Protein AF-A0A359G1P0-F1 (afdb_monomer)

Structure (mmCIF, N/CA/C/O backbone):
data_AF-A0A359G1P0-F1
#
_entry.id   AF-A0A359G1P0-F1
#
loop_
_atom_site.group_PDB
_atom_site.id
_atom_site.type_symbol
_atom_site.label_atom_id
_atom_site.label_alt_id
_atom_site.label_comp_id
_atom_site.label_asym_id
_atom_site.label_entity_id
_atom_site.label_seq_id
_atom_site.pdbx_PDB_ins_code
_atom_site.Cartn_x
_atom_site.Cartn_y
_atom_site.Cartn_z
_atom_site.occupancy
_atom_site.B_iso_or_equiv
_atom_site.auth_seq_id
_atom_site.auth_comp_id
_atom_site.auth_asym_id
_atom_site.auth_atom_id
_atom_site.pdbx_PDB_model_num
ATOM 1 N N . VAL A 1 1 ? -11.910 -1.670 -5.009 1.00 96.69 1 VAL A N 1
ATOM 2 C CA . VAL A 1 1 ? -11.465 -2.843 -5.797 1.00 96.69 1 VAL A CA 1
ATOM 3 C C . VAL A 1 1 ? -9.959 -2.767 -5.944 1.00 96.69 1 VAL A C 1
ATOM 5 O O . VAL A 1 1 ? -9.441 -1.662 -6.057 1.00 96.69 1 VAL A O 1
ATOM 8 N N . TYR A 1 2 ? -9.257 -3.890 -5.898 1.00 97.81 2 TYR A N 1
ATOM 9 C CA . TYR A 1 2 ? -7.831 -3.942 -6.209 1.00 97.81 2 TYR A CA 1
ATOM 10 C C . TYR A 1 2 ? -7.490 -5.208 -6.992 1.00 97.81 2 TYR A C 1
ATOM 12 O O . TYR A 1 2 ? -8.219 -6.194 -6.895 1.00 97.81 2 TYR A O 1
ATOM 20 N N . GLY A 1 3 ? -6.385 -5.189 -7.734 1.00 97.25 3 GLY A N 1
ATOM 21 C CA . GLY A 1 3 ? -5.945 -6.338 -8.528 1.00 97.25 3 GLY A CA 1
ATOM 22 C C . GLY A 1 3 ? -4.443 -6.569 -8.499 1.00 97.25 3 GLY A C 1
ATOM 23 O O . GLY A 1 3 ? -3.726 -6.040 -7.640 1.00 97.25 3 GLY A O 1
ATOM 24 N N . ASP A 1 4 ? -3.976 -7.388 -9.427 1.00 96.69 4 ASP A N 1
ATOM 25 C CA . ASP A 1 4 ? -2.576 -7.761 -9.571 1.00 96.69 4 ASP A CA 1
ATOM 26 C C . ASP A 1 4 ? -1.787 -6.688 -10.327 1.00 96.69 4 ASP A C 1
ATOM 28 O O . ASP A 1 4 ? -2.340 -5.817 -11.008 1.00 96.69 4 ASP A O 1
ATOM 32 N N . LEU A 1 5 ? -0.466 -6.743 -10.186 1.00 94.62 5 LEU A N 1
ATOM 33 C CA . LEU A 1 5 ? 0.463 -5.817 -10.826 1.00 94.62 5 LEU A CA 1
ATOM 34 C C . LEU A 1 5 ? 1.663 -6.580 -11.382 1.00 94.62 5 LEU A C 1
ATOM 36 O O . LEU A 1 5 ? 2.211 -7.461 -10.718 1.00 94.62 5 LEU A O 1
ATOM 40 N N . GLN A 1 6 ? 2.116 -6.211 -12.575 1.00 94.25 6 GLN A N 1
ATOM 41 C CA . GLN A 1 6 ? 3.333 -6.747 -13.179 1.00 94.25 6 GLN A CA 1
ATOM 42 C C . GLN A 1 6 ? 4.406 -5.669 -13.267 1.00 94.25 6 GLN A C 1
ATOM 44 O O . GLN A 1 6 ? 4.146 -4.555 -13.707 1.00 94.25 6 GLN A O 1
ATOM 49 N N . TYR A 1 7 ? 5.625 -5.994 -12.847 1.00 90.75 7 TYR A N 1
ATOM 50 C CA . TYR A 1 7 ? 6.783 -5.136 -13.069 1.00 90.75 7 TYR A CA 1
ATOM 51 C C . TYR A 1 7 ? 7.362 -5.420 -14.439 1.00 90.75 7 TYR A C 1
ATOM 53 O O . TYR A 1 7 ? 7.684 -6.575 -14.722 1.00 90.75 7 TYR A O 1
ATOM 61 N N . VAL A 1 8 ? 7.519 -4.378 -15.250 1.00 92.44 8 VAL A N 1
ATOM 62 C CA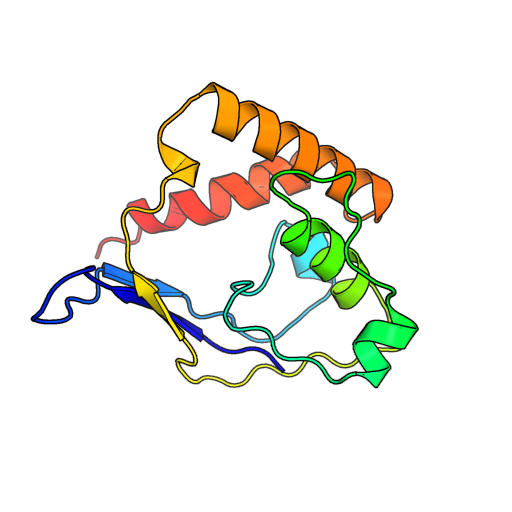 . VAL A 1 8 ? 7.957 -4.488 -16.646 1.00 92.44 8 VAL A CA 1
ATOM 63 C C . VAL A 1 8 ? 9.158 -3.599 -16.955 1.00 92.44 8 VAL A C 1
ATOM 65 O O . VAL A 1 8 ? 9.474 -2.695 -16.178 1.00 92.44 8 VAL A O 1
ATOM 68 N N . SER A 1 9 ? 9.838 -3.853 -18.075 1.00 90.31 9 SER A N 1
ATOM 69 C CA . SER A 1 9 ? 10.851 -2.943 -18.625 1.00 90.31 9 SER A CA 1
ATOM 70 C C . SER A 1 9 ? 10.246 -1.571 -18.929 1.00 90.31 9 SER A C 1
ATOM 72 O O . SER A 1 9 ? 9.059 -1.437 -19.216 1.00 90.31 9 SER A O 1
ATOM 74 N N . SER A 1 10 ? 11.080 -0.533 -18.873 1.00 85.69 10 SER A N 1
ATOM 75 C CA . SER A 1 10 ? 10.678 0.838 -19.223 1.00 85.69 10 SER A CA 1
ATOM 76 C C . SER A 1 10 ? 10.707 1.114 -20.730 1.00 85.69 10 SER A C 1
ATOM 78 O O . SER A 1 10 ? 10.306 2.194 -21.151 1.00 85.69 10 SER A O 1
ATOM 80 N N . PHE A 1 11 ? 11.217 0.171 -21.525 1.00 81.06 11 PHE A N 1
ATOM 81 C CA . PHE A 1 11 ? 11.398 0.281 -22.970 1.00 81.06 11 PHE A CA 1
ATOM 82 C C . PHE A 1 11 ? 10.888 -0.984 -23.656 1.00 81.06 11 PHE A C 1
ATOM 84 O O . PHE A 1 11 ? 10.886 -2.057 -23.046 1.00 81.06 11 PHE A O 1
ATOM 91 N N . GLU A 1 12 ? 10.501 -0.844 -24.922 1.00 80.94 12 GLU A N 1
ATOM 92 C CA . GLU A 1 12 ? 10.064 -1.962 -25.754 1.00 80.94 12 GLU A CA 1
ATOM 93 C C . GLU A 1 12 ? 11.244 -2.860 -26.181 1.00 80.94 12 GLU A C 1
ATOM 95 O O . GLU A 1 12 ? 12.329 -2.341 -26.465 1.00 80.94 12 GLU A O 1
ATOM 100 N N . PRO A 1 13 ? 11.048 -4.190 -26.271 1.00 82.25 13 PRO A N 1
ATOM 101 C CA . PRO A 1 13 ? 9.820 -4.911 -25.925 1.00 82.25 13 PRO A CA 1
ATOM 102 C C . PRO A 1 13 ? 9.561 -4.956 -24.407 1.00 82.25 13 PRO A C 1
ATOM 104 O O . PRO A 1 13 ? 10.499 -5.079 -23.615 1.00 82.25 13 PRO A O 1
ATOM 107 N N . LEU A 1 14 ? 8.288 -4.896 -23.997 1.00 84.81 14 LEU A N 1
ATOM 108 C CA . LEU A 1 14 ? 7.886 -5.063 -22.593 1.00 84.81 14 LEU A CA 1
ATOM 109 C C . LEU A 1 14 ? 8.300 -6.438 -22.037 1.00 84.81 14 LEU A C 1
ATOM 111 O O . LEU A 1 14 ? 7.698 -7.467 -22.342 1.00 84.81 14 LEU A O 1
ATOM 115 N N . GLN A 1 15 ? 9.300 -6.453 -21.158 1.00 90.56 15 GLN A N 1
ATOM 116 C CA . GLN A 1 15 ? 9.763 -7.646 -20.454 1.00 90.56 15 GLN A CA 1
ATOM 117 C C . GLN A 1 15 ? 9.202 -7.678 -19.032 1.00 90.56 15 GLN A C 1
ATOM 119 O O . GLN A 1 15 ? 9.443 -6.757 -18.256 1.00 90.56 15 GLN A O 1
ATOM 124 N N . ILE A 1 16 ? 8.499 -8.751 -18.660 1.00 91.50 16 ILE A N 1
ATOM 125 C CA . ILE A 1 16 ? 7.979 -8.944 -17.299 1.00 91.50 16 ILE A CA 1
ATOM 126 C C . ILE A 1 16 ? 9.103 -9.441 -16.382 1.00 91.50 16 ILE A C 1
ATOM 128 O O . ILE A 1 16 ? 9.650 -10.522 -16.581 1.00 91.50 16 ILE A O 1
ATOM 132 N N . PHE A 1 17 ? 9.406 -8.675 -15.334 1.00 87.81 17 PHE A N 1
ATOM 133 C CA . PHE A 1 17 ? 10.404 -9.014 -14.313 1.00 87.81 17 PHE A CA 1
ATOM 134 C C . PHE A 1 17 ? 9.793 -9.634 -13.061 1.00 87.81 17 PHE A C 1
ATOM 136 O O . PHE A 1 17 ? 10.435 -10.433 -12.384 1.00 87.81 17 PHE A O 1
ATOM 143 N N . ARG A 1 18 ? 8.569 -9.232 -12.699 1.00 88.94 18 ARG A N 1
ATOM 144 C CA . ARG A 1 18 ? 7.917 -9.713 -11.477 1.00 88.94 18 ARG A CA 1
ATOM 145 C C . ARG A 1 18 ? 6.405 -9.662 -11.581 1.00 88.94 18 ARG A C 1
ATOM 147 O O . ARG A 1 18 ? 5.840 -8.620 -11.889 1.00 88.94 18 ARG A O 1
ATOM 154 N N . ASN A 1 19 ? 5.766 -10.752 -11.179 1.00 91.12 19 ASN A N 1
ATOM 155 C CA . ASN A 1 19 ? 4.331 -10.805 -10.936 1.00 91.12 19 ASN A CA 1
ATOM 156 C C . ASN A 1 19 ? 4.045 -10.513 -9.458 1.00 91.12 19 ASN A C 1
ATOM 158 O O . ASN A 1 19 ? 4.591 -11.181 -8.580 1.00 91.12 19 ASN A O 1
ATOM 162 N N . TRP A 1 20 ? 3.186 -9.540 -9.169 1.00 91.94 20 TRP A N 1
ATOM 163 C CA . TRP A 1 20 ? 2.621 -9.319 -7.841 1.00 91.94 20 TRP A CA 1
ATOM 164 C C . TRP A 1 20 ? 1.164 -9.774 -7.854 1.00 91.94 20 TRP A C 1
ATOM 166 O O . TRP A 1 20 ? 0.283 -9.029 -8.274 1.00 91.94 20 TRP A O 1
ATOM 176 N N . LYS A 1 21 ? 0.927 -10.987 -7.342 1.00 93.19 21 LYS A N 1
ATOM 177 C CA . LYS A 1 21 ? -0.420 -11.488 -7.054 1.00 93.19 21 LYS A CA 1
ATOM 178 C C . LYS A 1 21 ? -0.881 -10.996 -5.685 1.00 93.19 21 LYS A C 1
ATOM 180 O O . LYS A 1 21 ? -0.222 -11.280 -4.683 1.00 93.19 21 LYS A O 1
ATOM 185 N N . SER A 1 22 ? -1.964 -10.233 -5.633 1.00 92.62 22 SER A N 1
ATOM 186 C CA . SER A 1 22 ? -2.429 -9.568 -4.410 1.00 92.62 22 SER A CA 1
ATOM 187 C C . SER A 1 22 ? -3.144 -10.537 -3.470 1.00 92.62 22 SER A C 1
ATOM 189 O O . SER A 1 22 ? -2.847 -10.578 -2.272 1.00 92.62 22 SER A O 1
ATOM 191 N N . GLY A 1 23 ? -4.052 -11.348 -4.022 1.00 93.38 23 GLY A N 1
ATOM 192 C CA . GLY A 1 23 ? -4.878 -12.297 -3.277 1.00 93.38 23 GLY A CA 1
ATOM 193 C C . GLY A 1 23 ? -5.996 -11.649 -2.452 1.00 93.38 23 GLY A C 1
ATOM 194 O O . GLY A 1 23 ? -6.086 -10.427 -2.317 1.00 93.38 23 GLY A O 1
ATOM 195 N N . ASN A 1 24 ? -6.849 -12.494 -1.867 1.00 94.88 24 ASN A N 1
ATOM 196 C CA . ASN A 1 24 ? -7.992 -12.054 -1.063 1.00 94.88 24 ASN A CA 1
ATOM 197 C C . ASN A 1 24 ? -7.572 -11.286 0.196 1.00 94.88 24 ASN A C 1
ATOM 199 O O . ASN A 1 24 ? -6.611 -11.658 0.891 1.00 94.88 24 ASN A O 1
ATOM 203 N N . PHE A 1 25 ? -8.341 -10.240 0.494 1.00 94.75 25 PHE A N 1
ATOM 204 C CA . PHE A 1 25 ? -8.124 -9.363 1.632 1.00 94.75 25 PHE A CA 1
ATOM 205 C C . PHE A 1 25 ? -8.494 -10.059 2.941 1.00 94.75 25 PHE A C 1
ATOM 207 O O . PHE A 1 25 ? -9.492 -10.767 3.028 1.00 94.75 25 PHE A O 1
ATOM 214 N N . ASP A 1 26 ? -7.676 -9.825 3.962 1.00 92.06 26 ASP A N 1
ATOM 215 C CA . ASP A 1 26 ? -7.961 -10.170 5.350 1.00 92.06 26 ASP A CA 1
ATOM 216 C C . ASP A 1 26 ? -7.265 -9.125 6.231 1.00 92.06 26 ASP A C 1
ATOM 218 O O . ASP A 1 26 ? -6.048 -8.921 6.127 1.00 92.06 26 ASP A O 1
ATOM 222 N N . ALA A 1 27 ? -8.028 -8.464 7.101 1.00 90.94 27 ALA A N 1
ATOM 223 C CA . ALA A 1 27 ? -7.526 -7.432 8.003 1.00 90.94 27 ALA A CA 1
ATOM 224 C C . ALA A 1 27 ? -6.370 -7.934 8.896 1.00 90.94 27 ALA A C 1
ATOM 226 O O . ALA A 1 27 ? -5.453 -7.173 9.223 1.00 90.94 27 ALA A O 1
ATOM 227 N N . SER A 1 28 ? -6.332 -9.230 9.228 1.00 90.50 28 SER A N 1
ATOM 228 C CA . SER A 1 28 ? -5.239 -9.858 9.983 1.00 90.50 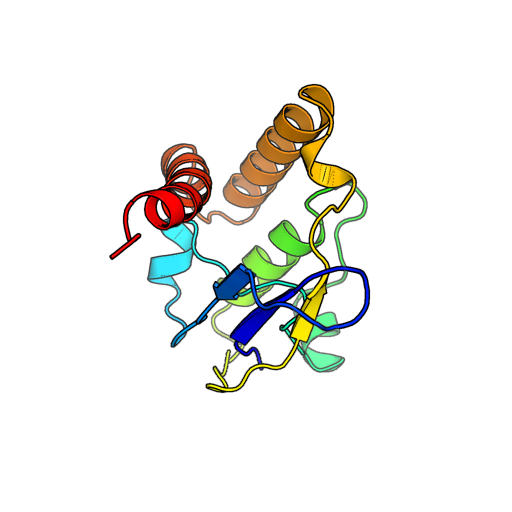28 SER A CA 1
ATOM 229 C C . SER A 1 28 ? -3.890 -9.785 9.252 1.00 90.50 28 SER A C 1
ATOM 231 O O . SER A 1 28 ? -2.824 -9.764 9.880 1.00 90.50 28 SER A O 1
ATOM 233 N N . LYS A 1 29 ? -3.897 -9.735 7.912 1.00 91.12 29 LYS A N 1
ATOM 234 C CA . LYS A 1 29 ? -2.683 -9.633 7.086 1.00 91.12 29 LYS A CA 1
ATOM 235 C C . LYS A 1 29 ? -2.072 -8.236 7.161 1.00 91.12 29 LYS A C 1
ATOM 237 O O . LYS A 1 29 ? -0.849 -8.113 7.109 1.00 91.12 29 LYS A O 1
ATOM 242 N N . VAL A 1 30 ? -2.884 -7.197 7.372 1.00 91.88 30 VAL A N 1
ATOM 243 C CA . VAL A 1 30 ? -2.408 -5.809 7.510 1.00 91.88 30 VAL A CA 1
ATOM 244 C C . VAL A 1 30 ? -1.435 -5.688 8.683 1.00 91.88 30 VAL A C 1
ATOM 246 O O . VAL A 1 30 ? -0.359 -5.103 8.546 1.00 91.88 30 VAL A O 1
ATOM 249 N N . ARG A 1 31 ? -1.739 -6.343 9.813 1.00 89.00 31 ARG A N 1
ATOM 250 C CA . ARG A 1 31 ? -0.855 -6.359 10.995 1.00 89.00 31 ARG A CA 1
ATOM 251 C C . ARG A 1 31 ? 0.480 -7.065 10.757 1.00 89.00 31 ARG A C 1
ATOM 253 O O . ARG A 1 31 ? 1.458 -6.789 11.452 1.00 89.00 31 ARG A O 1
ATOM 260 N N . ARG A 1 32 ? 0.536 -7.927 9.739 1.00 90.31 32 ARG A N 1
ATOM 261 C CA . ARG A 1 32 ? 1.736 -8.629 9.257 1.00 90.31 32 ARG A CA 1
ATOM 262 C C . ARG A 1 32 ? 2.445 -7.881 8.119 1.00 90.31 32 ARG A C 1
ATOM 264 O O . ARG A 1 32 ? 3.358 -8.422 7.506 1.00 90.31 32 ARG A O 1
ATOM 271 N N . GLY A 1 33 ? 2.054 -6.636 7.847 1.00 88.88 33 GLY A N 1
ATOM 272 C CA . GLY A 1 33 ? 2.710 -5.768 6.870 1.00 88.88 33 GLY A CA 1
ATOM 273 C C . GLY A 1 33 ? 2.224 -5.950 5.431 1.00 88.88 33 GLY A C 1
ATOM 274 O O . GLY A 1 33 ? 2.846 -5.406 4.519 1.00 88.88 33 GLY A O 1
ATOM 275 N N . TRP A 1 34 ? 1.134 -6.691 5.215 1.00 93.12 34 TRP A N 1
ATOM 276 C CA . TRP A 1 34 ? 0.536 -6.853 3.892 1.00 93.12 34 TRP A CA 1
ATOM 277 C C . TRP A 1 34 ? -0.207 -5.582 3.453 1.00 93.12 34 TRP A C 1
ATOM 279 O O . TRP A 1 34 ? -0.865 -4.916 4.253 1.00 93.12 34 TRP A O 1
ATOM 289 N N . MET A 1 35 ? -0.115 -5.278 2.161 1.00 92.62 35 MET A N 1
ATOM 290 C CA . MET A 1 35 ? -0.916 -4.285 1.444 1.00 92.62 35 MET A CA 1
ATOM 291 C C . MET A 1 35 ? -1.038 -4.738 -0.019 1.00 92.62 35 MET A C 1
ATOM 293 O O . MET A 1 35 ? -0.102 -5.380 -0.517 1.00 92.62 35 MET A O 1
ATOM 297 N N . PRO A 1 36 ? -2.122 -4.388 -0.730 1.00 93.69 36 PRO A N 1
ATOM 298 C CA . PRO A 1 36 ? -2.150 -4.533 -2.178 1.00 93.69 36 PRO A CA 1
ATOM 299 C C . PRO A 1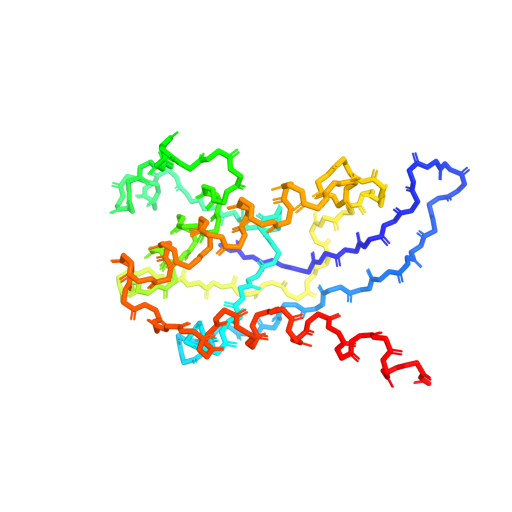 36 ? -1.130 -3.576 -2.831 1.00 93.69 36 PRO A C 1
ATOM 301 O O . PRO A 1 36 ? -0.681 -2.613 -2.192 1.00 93.69 36 PRO A O 1
ATOM 304 N N . PRO A 1 37 ? -0.753 -3.800 -4.101 1.00 91.88 37 PRO A N 1
ATOM 305 C CA . PRO A 1 37 ? 0.020 -2.830 -4.860 1.00 91.88 37 PRO A CA 1
ATOM 306 C C . PRO A 1 37 ? -0.783 -1.528 -4.943 1.00 91.88 37 PRO A C 1
ATOM 308 O O . PRO A 1 37 ? -1.850 -1.505 -5.542 1.00 91.88 37 PRO A O 1
ATOM 311 N N . HIS A 1 38 ? -0.287 -0.431 -4.362 1.00 92.12 38 HIS A N 1
ATOM 312 C CA . HIS A 1 38 ? -1.028 0.838 -4.362 1.00 92.12 38 HIS A CA 1
ATOM 313 C C . HIS A 1 38 ? -1.478 1.314 -5.759 1.00 92.12 38 HIS A C 1
ATOM 315 O O . HIS A 1 38 ? -2.568 1.878 -5.825 1.00 92.12 38 HIS A O 1
ATOM 321 N N . PRO A 1 39 ? -0.739 1.080 -6.873 1.00 94.12 39 PRO A N 1
ATOM 322 C CA . PRO A 1 39 ? -1.198 1.535 -8.183 1.00 94.12 39 PRO A CA 1
ATOM 323 C C . PRO A 1 39 ? -2.427 0.774 -8.684 1.00 94.12 39 PRO A C 1
ATOM 325 O O . PRO A 1 39 ? -3.157 1.299 -9.513 1.00 94.12 39 PRO A O 1
ATOM 328 N N . SER A 1 40 ? -2.652 -0.454 -8.204 1.00 96.06 40 SER A N 1
ATOM 329 C CA . SER A 1 40 ? -3.766 -1.303 -8.636 1.00 96.06 40 SER A CA 1
ATOM 330 C C . SER A 1 40 ? -5.008 -1.158 -7.753 1.00 96.06 40 SER A C 1
ATOM 332 O O . SER A 1 40 ? -5.923 -1.971 -7.870 1.00 96.06 40 SER A O 1
ATOM 334 N N . VAL A 1 41 ? -5.061 -0.159 -6.861 1.00 97.50 41 VAL A N 1
ATOM 335 C CA . VAL A 1 41 ? -6.207 0.090 -5.974 1.00 97.50 41 VAL A CA 1
ATOM 336 C C . VAL A 1 41 ? -7.097 1.194 -6.540 1.00 97.50 41 VAL A C 1
ATOM 338 O O . VAL A 1 41 ? -6.673 2.335 -6.700 1.00 97.50 41 VAL A O 1
ATOM 341 N N . TYR A 1 42 ? -8.372 0.866 -6.731 1.00 96.94 42 TYR A N 1
ATOM 342 C CA . TYR A 1 42 ? -9.419 1.773 -7.191 1.00 96.94 42 TYR A CA 1
ATOM 343 C C . TYR A 1 42 ? -10.520 1.890 -6.137 1.00 96.94 42 TYR A C 1
ATOM 345 O O . TYR A 1 42 ? -10.981 0.893 -5.565 1.00 96.94 42 TYR A O 1
ATOM 353 N N . PHE A 1 43 ? -10.975 3.111 -5.885 1.00 96.50 43 PHE A N 1
ATOM 354 C CA . PHE A 1 43 ? -11.997 3.417 -4.888 1.00 96.50 43 PHE A CA 1
ATOM 355 C C . PHE A 1 43 ? -12.932 4.516 -5.395 1.00 96.50 43 PHE A C 1
ATOM 357 O O . PHE A 1 43 ? -12.549 5.348 -6.215 1.00 96.50 43 PHE A O 1
ATOM 364 N N . SER A 1 44 ? -14.177 4.506 -4.915 1.00 96.31 44 SER A N 1
ATOM 365 C CA . SER A 1 44 ? -15.158 5.531 -5.267 1.00 96.31 44 SER A CA 1
ATOM 366 C C . SER A 1 44 ? -14.871 6.846 -4.536 1.00 96.31 44 SER A C 1
ATOM 368 O O . SER A 1 44 ? -14.180 6.889 -3.514 1.00 96.31 44 SER A O 1
ATOM 370 N N . ARG A 1 45 ? -15.467 7.939 -5.021 1.00 95.94 45 ARG A N 1
ATOM 371 C CA . ARG A 1 45 ? -15.425 9.235 -4.329 1.00 95.94 45 ARG A CA 1
ATOM 372 C C . ARG A 1 45 ? -16.007 9.158 -2.913 1.00 95.94 45 ARG A C 1
ATOM 374 O O . ARG A 1 45 ? -15.480 9.796 -2.010 1.00 95.94 45 ARG A O 1
ATOM 381 N N . GLU A 1 46 ? -17.056 8.364 -2.718 1.00 96.56 46 GLU A N 1
ATOM 382 C CA . GLU A 1 46 ? -17.674 8.149 -1.407 1.00 96.56 46 GLU A CA 1
ATOM 383 C C . GLU A 1 46 ? -16.686 7.518 -0.415 1.00 96.56 46 GLU A C 1
ATOM 385 O O . GLU A 1 46 ? -16.575 7.967 0.724 1.00 96.56 46 GLU A O 1
ATOM 390 N N . VAL A 1 47 ? -15.901 6.528 -0.857 1.00 96.88 47 VAL A N 1
ATOM 391 C CA . VAL A 1 47 ? -14.839 5.931 -0.032 1.00 96.88 47 VAL A CA 1
ATOM 392 C C . VAL A 1 47 ? -13.807 6.985 0.368 1.00 96.88 47 VAL A C 1
ATOM 394 O O . VAL A 1 47 ? -13.436 7.061 1.537 1.00 96.88 47 VAL A O 1
ATOM 397 N N . LEU A 1 48 ? -13.386 7.846 -0.565 1.00 96.06 48 LEU A N 1
ATOM 398 C CA . LEU A 1 48 ? -12.460 8.939 -0.255 1.00 96.06 48 LEU A CA 1
ATOM 399 C C . LEU A 1 48 ? -13.041 9.912 0.783 1.00 96.06 48 LEU A C 1
ATOM 401 O O . LEU A 1 48 ? -12.324 10.342 1.683 1.00 96.06 48 LEU A O 1
ATOM 405 N N . GLN A 1 49 ? -14.335 10.225 0.704 1.00 95.62 49 GLN A N 1
ATOM 406 C CA . GLN A 1 49 ? -15.017 11.079 1.682 1.00 95.62 49 GLN A CA 1
ATOM 407 C C . GLN A 1 49 ? -15.120 10.419 3.065 1.00 95.62 49 GLN A C 1
ATOM 409 O O . GLN A 1 49 ? -14.913 11.097 4.069 1.00 95.62 49 GLN A O 1
ATOM 414 N N . LYS A 1 50 ? -15.372 9.105 3.133 1.00 96.44 50 LYS A N 1
ATOM 415 C CA . LYS A 1 50 ? -15.444 8.345 4.397 1.00 96.44 50 LYS A CA 1
ATOM 416 C C . LYS A 1 50 ? -14.083 8.177 5.077 1.00 96.44 50 LYS A C 1
ATOM 418 O O . LYS A 1 50 ? -13.983 8.274 6.299 1.00 96.44 50 LYS A O 1
ATOM 423 N N . VAL A 1 51 ? -13.035 7.901 4.300 1.00 96.94 51 VAL A N 1
ATOM 424 C CA . VAL A 1 51 ? -11.666 7.687 4.810 1.00 96.94 51 VAL A CA 1
ATOM 425 C C . VAL A 1 51 ? -10.950 9.015 5.089 1.00 96.94 51 VAL A C 1
ATOM 427 O O . VAL A 1 51 ? -10.081 9.090 5.965 1.00 96.94 51 VAL A O 1
ATOM 430 N N . GLY A 1 52 ? -11.324 10.066 4.360 1.00 96.75 52 GLY A N 1
ATOM 431 C CA . GLY A 1 52 ? -10.630 11.346 4.307 1.00 96.75 52 GLY A CA 1
ATOM 432 C C . GLY A 1 52 ? -9.504 11.349 3.271 1.00 96.75 52 GLY A C 1
ATOM 433 O O . GLY A 1 52 ? -9.131 10.315 2.725 1.00 96.75 52 GLY A O 1
ATOM 434 N N . TYR A 1 53 ? -8.933 12.522 3.007 1.00 96.38 53 TYR A N 1
ATOM 435 C CA . TYR A 1 53 ? -7.865 12.693 2.016 1.00 96.38 53 TYR A CA 1
ATOM 436 C C . TYR A 1 53 ? -6.506 12.157 2.493 1.00 96.38 53 TYR A C 1
ATOM 438 O O . TYR A 1 53 ? -6.320 11.810 3.667 1.00 96.38 53 TYR A O 1
ATOM 446 N N . PHE A 1 54 ? -5.543 12.093 1.569 1.00 96.75 54 PHE A N 1
ATOM 447 C CA . PHE A 1 54 ? -4.147 11.785 1.872 1.00 96.75 54 PHE A CA 1
ATOM 448 C C . PHE A 1 54 ? -3.563 12.798 2.860 1.00 96.75 54 PHE A C 1
ATOM 450 O O . PHE A 1 54 ? -3.773 14.004 2.738 1.00 96.75 54 PHE A O 1
ATOM 457 N N . ASP A 1 55 ? -2.815 12.297 3.839 1.00 96.62 55 ASP A N 1
ATOM 458 C CA . ASP A 1 55 ? -2.115 13.135 4.806 1.00 96.62 55 ASP A CA 1
ATOM 459 C C . ASP A 1 55 ? -0.827 13.678 4.165 1.00 96.62 55 ASP A C 1
ATOM 461 O O . ASP A 1 55 ? 0.151 12.954 3.970 1.00 96.62 55 ASP A O 1
ATOM 465 N N . THR A 1 56 ? -0.831 14.966 3.823 1.00 95.94 56 THR A N 1
ATOM 466 C CA . THR A 1 56 ? 0.275 15.645 3.125 1.00 95.94 56 THR A CA 1
ATOM 467 C C . THR A 1 56 ? 1.515 15.845 3.999 1.00 95.94 56 THR A C 1
ATOM 469 O O . THR A 1 56 ? 2.564 16.251 3.498 1.00 95.94 56 THR A O 1
ATOM 472 N N . SER A 1 57 ? 1.451 15.511 5.295 1.00 96.31 57 SER A N 1
ATOM 473 C CA . SER A 1 57 ? 2.636 15.465 6.158 1.00 96.31 57 SER A CA 1
ATOM 474 C C . SER A 1 57 ? 3.542 14.259 5.867 1.00 96.31 57 SER A C 1
ATOM 476 O O . SER A 1 57 ? 4.639 14.162 6.429 1.00 96.31 57 SER A O 1
ATOM 478 N N . TYR A 1 58 ? 3.092 13.299 5.051 1.00 94.81 58 TYR A N 1
ATOM 479 C CA . TYR A 1 58 ? 3.909 12.209 4.516 1.00 94.81 58 TYR A CA 1
ATOM 480 C C . TYR A 1 58 ? 4.493 12.630 3.170 1.00 94.81 58 TYR A C 1
ATOM 482 O O . TYR A 1 58 ? 3.753 12.959 2.248 1.00 94.81 58 TYR A O 1
ATOM 490 N N . LYS A 1 59 ? 5.822 12.601 3.039 1.00 92.31 59 LYS A N 1
ATOM 491 C CA . LYS A 1 59 ? 6.493 12.981 1.787 1.00 92.31 59 LYS A CA 1
ATOM 492 C C . LYS A 1 59 ? 6.646 11.802 0.831 1.00 92.31 59 LYS A C 1
ATOM 494 O O . LYS A 1 59 ? 6.803 12.012 -0.365 1.00 92.31 59 LYS A O 1
ATOM 499 N N . ILE A 1 60 ? 6.662 10.579 1.360 1.00 89.88 60 ILE A N 1
ATOM 500 C CA . ILE A 1 60 ? 6.911 9.348 0.604 1.00 89.88 60 ILE A CA 1
ATOM 501 C C . ILE A 1 60 ? 5.774 8.343 0.794 1.00 89.88 60 ILE A C 1
ATOM 503 O O . ILE A 1 60 ? 5.394 7.688 -0.166 1.00 89.88 60 ILE A O 1
ATOM 507 N N . SER A 1 61 ? 5.247 8.199 2.013 1.00 94.00 61 SER A N 1
ATOM 508 C CA . SER A 1 61 ? 4.376 7.065 2.386 1.00 94.00 61 SER A CA 1
ATOM 509 C C . SER A 1 61 ? 2.907 7.461 2.578 1.00 94.00 61 SER A C 1
ATOM 511 O O . SER A 1 61 ? 2.205 6.868 3.398 1.00 94.00 61 SER A O 1
ATOM 513 N N . ALA A 1 62 ? 2.453 8.504 1.875 1.00 95.81 62 ALA A N 1
ATOM 514 C CA . ALA A 1 62 ? 1.082 9.009 1.979 1.00 95.81 62 ALA A CA 1
ATOM 515 C C . ALA A 1 62 ? 0.055 7.975 1.486 1.00 95.81 62 ALA A C 1
ATOM 517 O O . ALA A 1 62 ? -0.976 7.765 2.122 1.00 95.81 62 ALA A O 1
ATOM 518 N N . ASP A 1 63 ? 0.377 7.286 0.391 1.00 95.19 63 ASP A N 1
ATOM 519 C CA . ASP A 1 63 ? -0.366 6.151 -0.159 1.00 95.19 63 ASP A CA 1
ATOM 520 C C . ASP A 1 63 ? -0.502 5.015 0.863 1.00 95.19 63 ASP A C 1
ATOM 522 O O . ASP A 1 63 ? -1.598 4.510 1.107 1.00 95.19 63 ASP A O 1
ATOM 526 N N . TYR A 1 64 ? 0.607 4.650 1.508 1.00 95.31 64 TYR A N 1
ATOM 527 C CA . TYR A 1 64 ? 0.643 3.581 2.494 1.00 95.31 64 TYR A CA 1
ATOM 528 C C . TYR A 1 64 ? -0.189 3.926 3.727 1.00 95.31 64 TYR A C 1
ATOM 530 O O . TYR A 1 64 ? -0.968 3.098 4.194 1.00 95.31 64 TYR A O 1
ATOM 538 N N . GLU A 1 65 ? -0.062 5.149 4.243 1.00 97.06 65 GLU A N 1
ATOM 539 C CA . GLU A 1 65 ? -0.860 5.599 5.381 1.00 97.06 65 GLU A CA 1
ATOM 540 C C . GLU A 1 65 ? -2.357 5.586 5.080 1.00 97.06 65 GLU A C 1
ATOM 542 O O . GLU A 1 65 ? -3.143 5.100 5.898 1.00 97.06 65 GLU A O 1
ATOM 547 N N . TRP A 1 66 ? -2.742 6.069 3.901 1.00 97.69 66 TRP A N 1
ATOM 548 C CA . TRP A 1 66 ? -4.139 6.121 3.499 1.00 97.69 66 TRP A CA 1
ATOM 549 C C . TRP A 1 66 ? -4.722 4.717 3.307 1.00 97.69 66 TRP A C 1
ATOM 551 O O . TRP A 1 66 ? -5.820 4.432 3.784 1.00 97.69 66 TRP A O 1
ATOM 561 N N . LEU A 1 67 ? -3.960 3.799 2.702 1.00 97.12 67 LEU A N 1
ATOM 562 C CA . LEU A 1 67 ? -4.364 2.398 2.575 1.00 97.12 67 LEU A CA 1
ATOM 563 C C . LEU A 1 67 ? -4.501 1.704 3.933 1.00 97.12 67 LEU A C 1
ATOM 565 O O . LEU A 1 67 ? -5.409 0.895 4.098 1.00 97.12 67 LEU A O 1
ATOM 569 N N . LEU A 1 68 ? -3.655 2.014 4.921 1.00 96.88 68 LEU A N 1
ATOM 570 C CA . LEU A 1 68 ? -3.832 1.484 6.277 1.00 96.88 68 LEU A CA 1
ATOM 571 C C . LEU A 1 68 ? -5.158 1.945 6.891 1.00 96.88 68 LEU A C 1
ATOM 573 O O . LEU A 1 68 ? -5.864 1.118 7.466 1.00 96.88 68 LEU A O 1
ATOM 577 N N . ARG A 1 69 ? -5.516 3.229 6.740 1.00 96.75 69 ARG A N 1
ATOM 578 C CA . ARG A 1 69 ? -6.828 3.738 7.171 1.00 96.75 69 ARG A CA 1
ATOM 579 C C . ARG A 1 69 ? -7.965 3.015 6.464 1.00 96.75 69 ARG A C 1
ATOM 581 O O . ARG A 1 69 ? -8.897 2.586 7.127 1.00 96.75 69 ARG A O 1
ATOM 588 N N . LEU A 1 70 ? -7.880 2.866 5.143 1.00 96.94 70 LEU A N 1
ATOM 589 C CA . LEU A 1 70 ? -8.890 2.182 4.336 1.00 96.94 70 LEU A CA 1
ATOM 590 C C . LEU A 1 70 ? -9.090 0.724 4.778 1.00 96.94 70 LEU A C 1
ATOM 592 O O . LEU A 1 70 ? -10.216 0.304 5.009 1.00 96.94 70 LEU A O 1
ATOM 596 N N . MET A 1 71 ? -8.005 -0.048 4.883 1.00 96.31 71 MET A N 1
ATOM 597 C CA . MET A 1 71 ? -8.053 -1.495 5.129 1.00 96.31 71 MET A CA 1
ATOM 598 C C . MET A 1 71 ? -8.459 -1.860 6.560 1.00 96.31 71 MET A C 1
ATOM 600 O O . MET A 1 71 ? -8.930 -2.966 6.794 1.00 96.31 71 MET A O 1
ATOM 604 N N . LEU A 1 72 ? -8.239 -0.977 7.535 1.00 95.06 72 LEU A N 1
ATOM 605 C CA . LEU A 1 72 ? -8.571 -1.244 8.940 1.00 95.06 72 LEU A CA 1
ATOM 606 C C . LEU A 1 72 ? -9.977 -0.776 9.330 1.00 95.06 72 LEU A C 1
ATOM 608 O O . LEU A 1 72 ? -10.340 -0.859 10.502 1.00 95.06 72 LEU A O 1
ATOM 612 N N . ARG A 1 73 ? -10.757 -0.277 8.370 1.00 94.75 73 ARG A N 1
ATOM 613 C CA . ARG A 1 73 ? -12.150 0.109 8.573 1.00 94.75 73 ARG A CA 1
ATOM 614 C C . ARG A 1 73 ? -13.087 -1.062 8.318 1.00 94.75 73 ARG A C 1
ATOM 616 O O . ARG A 1 73 ? -12.961 -1.757 7.317 1.00 94.75 73 ARG A O 1
ATOM 623 N N . GLU A 1 74 ? -14.055 -1.232 9.208 1.00 93.00 74 GLU A N 1
ATOM 624 C CA . GLU A 1 74 ? -15.057 -2.301 9.126 1.00 93.00 74 GLU A CA 1
ATOM 625 C C . GLU A 1 74 ? -16.226 -1.941 8.195 1.00 93.00 74 GLU A C 1
ATOM 627 O O . GLU A 1 74 ? -16.897 -2.823 7.668 1.00 93.00 74 GLU A O 1
ATOM 632 N N . ASP A 1 75 ? -16.444 -0.649 7.933 1.00 94.44 75 ASP A N 1
ATOM 633 C CA . ASP A 1 75 ? -17.527 -0.131 7.088 1.00 94.44 75 ASP A CA 1
ATOM 634 C C . ASP A 1 75 ? -17.161 -0.043 5.596 1.00 94.44 75 ASP A C 1
ATOM 636 O O . ASP A 1 75 ? -17.890 0.558 4.802 1.00 94.44 75 ASP A O 1
ATOM 640 N N . ILE A 1 76 ? -16.022 -0.618 5.198 1.00 95.00 76 ILE A N 1
ATOM 641 C CA . ILE A 1 76 ? -15.530 -0.601 3.820 1.00 95.00 76 ILE A CA 1
ATOM 642 C C . ILE A 1 76 ? -15.233 -2.022 3.361 1.00 95.00 76 ILE A C 1
ATOM 644 O O . ILE A 1 76 ? -14.441 -2.745 3.954 1.00 95.00 76 ILE A O 1
ATOM 648 N N . THR A 1 77 ? -15.831 -2.403 2.234 1.00 94.38 77 THR A N 1
ATOM 649 C CA . THR A 1 77 ? -15.561 -3.692 1.596 1.00 94.38 77 THR A CA 1
ATOM 650 C C . THR A 1 77 ? -14.431 -3.564 0.582 1.00 94.38 77 THR A C 1
ATOM 652 O O . THR A 1 77 ? -14.488 -2.754 -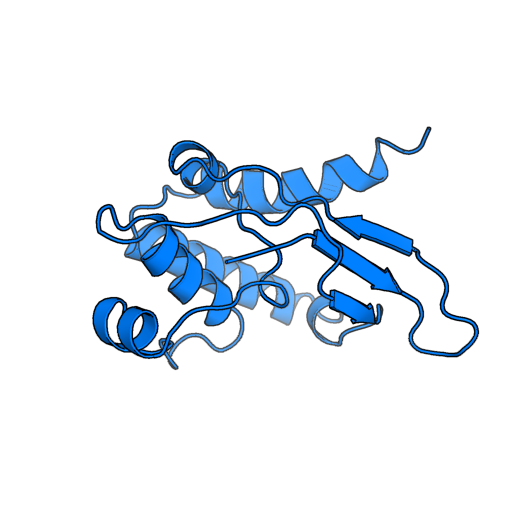0.347 1.00 94.38 77 THR A O 1
ATOM 655 N N . LEU A 1 78 ? -13.406 -4.401 0.733 1.00 96.38 78 LEU A N 1
ATOM 656 C CA . LEU A 1 78 ? -12.334 -4.547 -0.243 1.00 96.38 78 LEU A CA 1
ATOM 657 C C . LEU A 1 78 ? -12.563 -5.812 -1.072 1.00 96.38 78 LEU A C 1
ATOM 659 O O . LEU A 1 78 ? -12.622 -6.911 -0.532 1.00 96.38 78 LEU A O 1
ATOM 663 N N . ALA A 1 79 ? -12.647 -5.646 -2.391 1.00 96.88 79 ALA A N 1
ATOM 664 C CA . ALA A 1 79 ? -12.785 -6.745 -3.340 1.00 96.88 79 ALA A CA 1
ATOM 665 C C . ALA A 1 79 ? -11.498 -6.922 -4.151 1.00 96.88 79 ALA A C 1
ATOM 667 O O . ALA A 1 79 ? -10.985 -5.948 -4.718 1.00 96.88 79 ALA A O 1
ATOM 668 N N . TYR A 1 80 ? -11.016 -8.164 -4.192 1.00 97.94 80 TYR A N 1
ATOM 669 C CA . TYR A 1 80 ? -9.905 -8.597 -5.028 1.00 97.94 80 TYR A CA 1
ATOM 670 C C . TYR A 1 80 ? -10.417 -9.031 -6.401 1.00 97.94 80 TYR A C 1
ATOM 672 O O . TYR A 1 80 ? -11.298 -9.884 -6.489 1.00 97.94 80 TYR A O 1
ATOM 680 N N . LEU A 1 81 ? -9.836 -8.467 -7.455 1.00 97.75 81 LEU A N 1
ATOM 681 C CA . LEU A 1 81 ? -10.019 -8.891 -8.837 1.00 97.75 81 LEU A CA 1
ATOM 682 C C . LEU A 1 81 ? -8.741 -9.626 -9.279 1.00 97.75 81 LEU A C 1
ATOM 684 O O . LEU A 1 81 ? -7.688 -8.985 -9.324 1.00 97.75 81 LEU A O 1
ATOM 688 N N . PRO A 1 82 ? -8.786 -10.942 -9.568 1.00 96.69 82 PRO A N 1
ATOM 689 C CA . PRO A 1 82 ? -7.608 -11.739 -9.927 1.00 96.69 82 PRO A CA 1
ATOM 690 C C . PRO A 1 82 ? -7.132 -11.490 -11.371 1.00 96.69 82 PRO A C 1
ATOM 692 O O . PRO A 1 82 ? -6.956 -12.422 -12.151 1.00 96.69 82 PRO A O 1
ATOM 695 N N . GLU A 1 83 ? -6.921 -10.222 -11.717 1.00 97.25 83 GLU A N 1
ATOM 696 C CA . GLU A 1 83 ? -6.468 -9.748 -13.023 1.00 97.25 83 GLU A CA 1
ATOM 697 C C . GLU A 1 83 ? -5.318 -8.753 -12.858 1.00 97.25 83 GLU A C 1
ATOM 699 O O . GLU A 1 83 ? -5.246 -8.020 -11.866 1.00 97.25 83 GLU A O 1
ATOM 704 N N . VAL A 1 84 ? -4.422 -8.704 -13.845 1.00 96.69 84 VAL A N 1
ATOM 705 C CA . VAL A 1 84 ? -3.351 -7.703 -13.895 1.00 96.69 84 VAL A CA 1
ATOM 706 C C . VAL A 1 84 ? -3.956 -6.372 -14.322 1.00 96.69 84 VAL A C 1
ATOM 708 O O . VAL A 1 84 ? -4.303 -6.191 -15.484 1.00 96.69 84 VAL A O 1
ATOM 711 N N . LEU A 1 85 ? -4.063 -5.433 -13.382 1.00 96.88 85 LEU A N 1
ATOM 712 C CA . LEU A 1 85 ? -4.630 -4.105 -13.649 1.00 96.88 85 LEU A CA 1
ATOM 713 C C . LEU A 1 85 ? -3.565 -3.081 -14.035 1.00 96.88 85 LEU A C 1
ATOM 715 O O . LEU A 1 85 ? -3.879 -2.058 -14.637 1.00 96.88 85 LEU A O 1
ATOM 719 N N . VAL A 1 86 ? -2.307 -3.327 -13.654 1.00 95.38 86 VAL A N 1
ATOM 720 C CA . VAL A 1 86 ? -1.215 -2.367 -13.830 1.00 95.38 86 VAL A CA 1
ATOM 721 C C . VAL A 1 86 ? 0.074 -3.050 -14.274 1.00 95.38 86 VAL A C 1
ATOM 7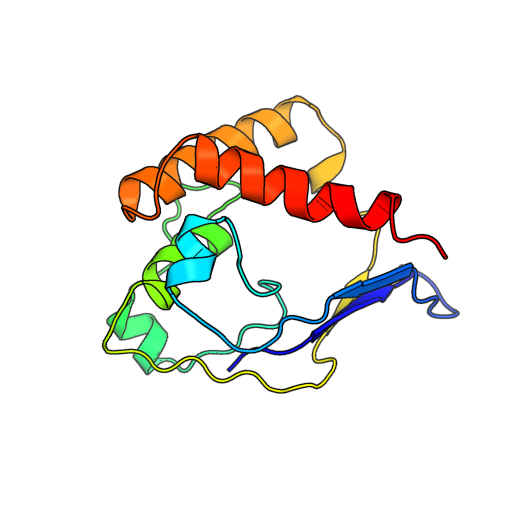23 O O . VAL A 1 86 ? 0.551 -3.988 -13.632 1.00 95.38 86 VAL A O 1
ATOM 726 N N . TYR A 1 87 ? 0.691 -2.477 -15.306 1.00 93.56 87 TYR A N 1
ATOM 727 C CA . TYR A 1 87 ? 2.095 -2.670 -15.649 1.00 93.56 87 TYR A CA 1
ATOM 728 C C . TYR A 1 87 ? 2.924 -1.524 -15.061 1.00 93.56 87 TYR A C 1
ATOM 730 O O . TYR A 1 87 ? 2.740 -0.361 -15.412 1.00 93.56 87 TYR A O 1
ATOM 738 N N . MET A 1 88 ? 3.825 -1.838 -14.135 1.00 90.69 88 MET A N 1
ATOM 739 C CA . MET A 1 88 ? 4.679 -0.865 -13.462 1.00 90.69 88 MET A CA 1
ATOM 740 C C . MET A 1 88 ? 6.109 -0.972 -13.981 1.00 90.69 88 MET A C 1
ATOM 742 O O . MET A 1 88 ? 6.797 -1.960 -13.727 1.00 90.69 88 MET A O 1
ATOM 746 N N . ALA A 1 89 ? 6.580 0.068 -14.663 1.00 89.25 89 ALA A N 1
ATOM 747 C CA . ALA A 1 89 ? 7.962 0.131 -15.120 1.00 89.25 89 ALA A CA 1
ATOM 748 C C . ALA A 1 89 ? 8.950 0.061 -13.938 1.00 89.25 89 ALA A C 1
ATOM 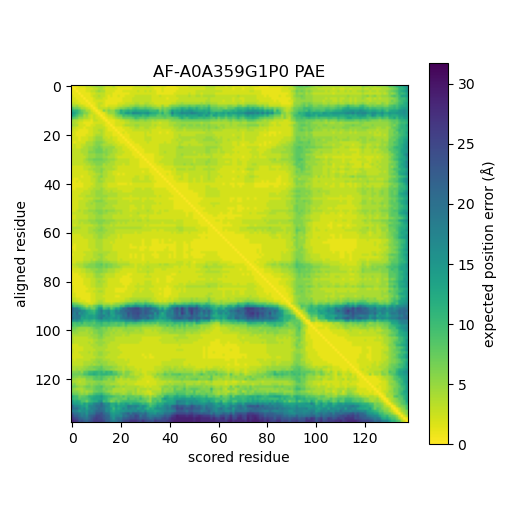750 O O . ALA A 1 89 ? 8.780 0.727 -12.908 1.00 89.25 89 ALA A O 1
ATOM 751 N N . ILE A 1 90 ? 9.995 -0.754 -14.079 1.00 82.56 90 ILE A N 1
ATOM 752 C CA . ILE A 1 90 ? 11.095 -0.827 -13.112 1.00 82.56 90 ILE A CA 1
ATOM 753 C C . ILE A 1 90 ? 12.010 0.407 -13.206 1.00 82.56 90 ILE A C 1
ATOM 755 O O . ILE A 1 90 ? 12.011 1.147 -14.182 1.00 82.56 90 ILE A O 1
ATOM 759 N N . GLY A 1 91 ? 12.824 0.645 -12.173 1.00 68.12 91 GLY A N 1
ATOM 760 C CA . GLY A 1 91 ? 13.842 1.707 -12.201 1.00 68.12 91 GLY A CA 1
ATOM 761 C C . GLY A 1 91 ? 13.424 3.056 -11.605 1.00 68.12 91 GLY A C 1
ATOM 762 O O . GLY A 1 91 ? 14.161 4.035 -11.757 1.00 68.12 91 GLY A O 1
ATOM 763 N N . GLY A 1 92 ? 12.301 3.110 -10.881 1.00 61.84 92 GLY A N 1
ATOM 764 C CA . GLY A 1 92 ? 11.861 4.301 -10.148 1.00 61.84 92 GLY A CA 1
ATOM 765 C C . GLY A 1 92 ? 12.934 4.894 -9.218 1.00 61.84 92 GLY A C 1
ATOM 766 O O . GLY A 1 92 ? 13.759 4.188 -8.633 1.00 61.84 92 GLY A O 1
ATOM 767 N N . ALA A 1 93 ? 12.913 6.220 -9.065 1.00 51.78 93 ALA A N 1
ATOM 768 C CA . ALA A 1 93 ? 13.903 6.991 -8.305 1.00 51.78 93 ALA A CA 1
ATOM 769 C C . ALA A 1 93 ? 13.924 6.692 -6.787 1.00 51.78 93 ALA A C 1
ATOM 771 O O . ALA A 1 93 ? 14.897 7.007 -6.102 1.00 51.78 93 ALA A O 1
ATOM 772 N N . SER A 1 94 ? 12.881 6.051 -6.252 1.00 47.41 94 SER A N 1
ATOM 773 C CA . SER A 1 94 ? 12.637 5.860 -4.815 1.00 47.41 94 SER A CA 1
ATOM 774 C C . SER A 1 94 ? 13.551 4.843 -4.114 1.00 47.41 94 SER A C 1
ATOM 776 O O . SER A 1 94 ? 13.609 4.846 -2.887 1.00 47.41 94 SER A O 1
ATOM 778 N N . ASN A 1 95 ? 14.318 4.034 -4.855 1.00 51.44 95 ASN A N 1
ATOM 779 C CA . ASN A 1 95 ? 15.308 3.099 -4.293 1.00 51.44 95 ASN A CA 1
ATOM 780 C C . ASN A 1 95 ? 16.764 3.596 -4.378 1.00 51.44 95 ASN A C 1
ATOM 782 O O . ASN A 1 95 ? 17.675 2.868 -3.995 1.00 51.44 95 ASN A O 1
ATOM 786 N N . ARG A 1 96 ? 17.017 4.810 -4.888 1.00 57.41 96 ARG A N 1
ATOM 787 C CA . ARG A 1 96 ? 18.380 5.231 -5.264 1.00 57.41 96 ARG A CA 1
ATOM 788 C C . ARG A 1 96 ? 19.207 5.870 -4.143 1.00 57.41 96 ARG A C 1
ATOM 790 O O . ARG A 1 96 ? 20.392 6.098 -4.344 1.00 57.41 96 ARG A O 1
ATOM 797 N N . SER A 1 97 ? 18.635 6.162 -2.968 1.00 71.38 97 SER A N 1
ATOM 798 C CA . SER A 1 97 ? 19.404 6.738 -1.852 1.00 71.38 97 SER A CA 1
ATOM 799 C C . SER A 1 97 ? 19.048 6.141 -0.490 1.00 71.38 97 SER A C 1
ATOM 801 O O . SER A 1 97 ? 17.875 5.989 -0.143 1.00 71.38 97 SER A O 1
ATOM 803 N N . LEU A 1 98 ? 20.075 5.878 0.326 1.00 76.19 98 LEU A N 1
ATOM 804 C CA . LEU A 1 98 ? 19.933 5.430 1.719 1.00 76.19 98 LEU A CA 1
ATOM 805 C C . LEU A 1 98 ? 19.057 6.390 2.540 1.00 76.19 98 LEU A C 1
ATOM 807 O O . LEU A 1 98 ? 18.221 5.956 3.331 1.00 76.19 98 LEU A O 1
ATOM 811 N N . LYS A 1 99 ? 19.183 7.700 2.292 1.00 83.12 99 LYS A N 1
ATOM 812 C CA . LYS A 1 99 ? 18.353 8.736 2.922 1.00 83.12 99 LYS A CA 1
ATOM 813 C C . LYS A 1 99 ? 16.863 8.542 2.619 1.00 83.12 99 LYS A C 1
ATOM 815 O O . LYS A 1 99 ? 16.048 8.639 3.535 1.00 83.12 99 LYS A O 1
ATOM 820 N N . GLY A 1 100 ? 16.514 8.222 1.371 1.00 83.69 100 GLY A N 1
ATOM 821 C CA . GLY A 1 100 ? 15.137 7.934 0.965 1.00 83.69 100 GLY A CA 1
ATOM 822 C C . GLY A 1 100 ? 14.576 6.685 1.645 1.00 83.69 100 GLY A C 1
ATOM 823 O O . GLY A 1 100 ? 13.455 6.715 2.148 1.00 83.69 100 GLY A O 1
ATOM 824 N N . ILE A 1 101 ? 15.378 5.621 1.755 1.00 84.12 101 ILE A N 1
ATOM 825 C CA . ILE A 1 101 ? 14.986 4.381 2.445 1.00 84.12 101 ILE A CA 1
ATOM 826 C C . ILE A 1 101 ? 14.727 4.641 3.936 1.00 84.12 101 ILE A C 1
ATOM 828 O O . ILE A 1 101 ? 13.706 4.198 4.472 1.00 84.12 101 ILE A O 1
ATOM 832 N N . ILE A 1 102 ? 15.611 5.387 4.606 1.00 87.38 102 ILE A N 1
ATOM 833 C CA . ILE A 1 102 ? 15.458 5.739 6.026 1.00 87.38 102 ILE A CA 1
ATOM 834 C C . ILE A 1 102 ? 14.215 6.606 6.228 1.00 87.38 102 ILE A C 1
ATOM 836 O O . ILE A 1 102 ? 13.402 6.320 7.107 1.00 87.38 102 ILE A O 1
ATOM 840 N N . GLN A 1 103 ? 14.035 7.645 5.410 1.00 90.69 103 GLN A N 1
ATOM 841 C CA . GLN A 1 103 ? 12.873 8.524 5.507 1.00 90.69 103 GLN A CA 1
ATOM 842 C C . GLN A 1 103 ? 11.569 7.753 5.286 1.00 90.69 103 GLN A C 1
ATOM 844 O O . GLN A 1 103 ? 10.652 7.862 6.098 1.00 90.69 103 GLN A O 1
ATOM 849 N N . LYS A 1 104 ? 11.515 6.916 4.246 1.00 90.19 104 LYS A N 1
ATOM 850 C CA . LYS A 1 104 ? 10.377 6.039 3.972 1.00 90.19 104 LYS A CA 1
ATOM 851 C C . LYS A 1 104 ? 10.092 5.112 5.149 1.00 90.19 104 LYS A C 1
ATOM 853 O O . LYS A 1 104 ? 8.948 4.981 5.553 1.00 90.19 104 LYS A O 1
ATOM 858 N N . SER A 1 105 ? 11.117 4.490 5.727 1.00 92.12 105 SER A N 1
ATOM 859 C CA . SER A 1 105 ? 10.939 3.563 6.853 1.00 92.12 105 SER A CA 1
ATOM 860 C C . SER A 1 105 ? 10.406 4.272 8.102 1.00 92.12 105 SER A C 1
ATOM 862 O O . SER A 1 105 ? 9.553 3.728 8.802 1.00 92.12 105 SER A O 1
ATOM 864 N N . ARG A 1 106 ? 10.856 5.508 8.364 1.00 94.06 106 ARG A N 1
ATOM 865 C CA . ARG A 1 106 ? 10.335 6.351 9.455 1.00 94.06 106 ARG A CA 1
ATOM 866 C C . ARG A 1 106 ? 8.875 6.733 9.227 1.00 94.06 106 ARG A C 1
ATOM 868 O O . ARG A 1 106 ? 8.074 6.655 10.155 1.00 94.06 106 ARG A O 1
ATOM 875 N N . GLU A 1 107 ? 8.533 7.134 8.007 1.00 96.19 107 GLU A N 1
ATOM 876 C CA . GLU A 1 107 ? 7.159 7.453 7.621 1.00 96.19 107 GLU A CA 1
ATOM 877 C C . GLU A 1 107 ? 6.248 6.218 7.692 1.00 96.19 107 GLU A C 1
ATOM 879 O O . GLU A 1 107 ? 5.190 6.283 8.311 1.00 96.19 107 GLU A O 1
ATOM 884 N N . ASP A 1 108 ? 6.687 5.073 7.169 1.00 95.19 108 ASP A N 1
ATOM 885 C CA . ASP A 1 108 ? 5.980 3.795 7.272 1.00 95.19 108 ASP A CA 1
ATOM 886 C C . ASP A 1 108 ? 5.710 3.424 8.739 1.00 95.19 108 ASP A C 1
ATOM 888 O O . ASP A 1 108 ? 4.586 3.071 9.096 1.00 95.19 108 ASP A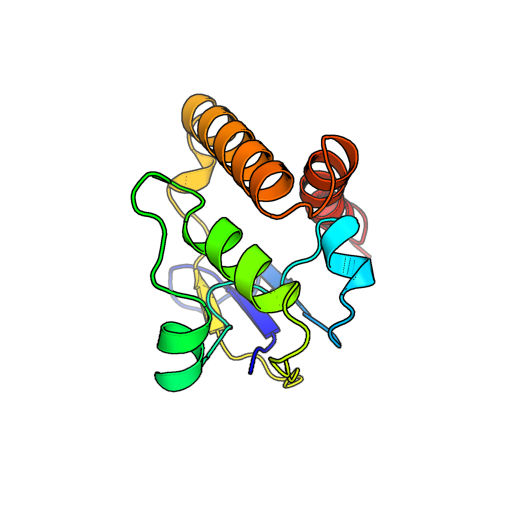 O 1
ATOM 892 N N . TYR A 1 109 ? 6.716 3.542 9.614 1.00 95.94 109 TYR A N 1
ATOM 893 C CA . TYR A 1 109 ? 6.549 3.271 11.043 1.00 95.94 109 TYR A CA 1
ATOM 894 C C . TYR A 1 109 ? 5.533 4.215 11.692 1.00 95.94 109 TYR A C 1
ATOM 896 O O . TYR A 1 109 ? 4.657 3.770 12.439 1.00 95.94 109 TYR A O 1
ATOM 904 N N . ARG A 1 110 ? 5.610 5.515 11.378 1.00 97.25 110 ARG A N 1
ATOM 905 C CA . ARG A 1 110 ? 4.642 6.514 11.847 1.00 97.25 110 ARG A CA 1
ATOM 906 C C . ARG A 1 110 ? 3.223 6.143 11.414 1.00 97.25 110 ARG A C 1
ATOM 908 O O . ARG A 1 110 ? 2.324 6.151 12.252 1.00 97.25 110 ARG A O 1
ATOM 915 N N . ALA A 1 111 ? 3.036 5.763 10.151 1.00 97.12 111 ALA A N 1
ATOM 916 C CA . ALA A 1 111 ? 1.746 5.356 9.602 1.00 97.12 111 ALA A CA 1
ATOM 917 C C . ALA A 1 111 ? 1.186 4.106 10.301 1.00 97.12 111 ALA A C 1
ATOM 919 O O . ALA A 1 111 ? 0.013 4.088 10.679 1.00 97.12 111 ALA A O 1
ATOM 920 N N . ILE A 1 112 ? 2.027 3.092 10.540 1.00 96.38 112 ILE A N 1
ATOM 921 C CA . ILE A 1 112 ? 1.655 1.863 11.259 1.00 96.38 112 ILE A CA 1
ATOM 922 C C . ILE A 1 112 ? 1.164 2.187 12.673 1.00 96.38 112 ILE A C 1
ATOM 924 O O . ILE A 1 112 ? 0.109 1.703 13.092 1.00 96.38 112 ILE A O 1
ATOM 928 N N . ARG A 1 113 ? 1.913 3.017 13.411 1.00 96.38 113 ARG A N 1
ATOM 929 C CA . ARG A 1 113 ? 1.576 3.388 14.793 1.00 96.38 113 ARG A CA 1
ATOM 930 C C . ARG A 1 113 ? 0.316 4.2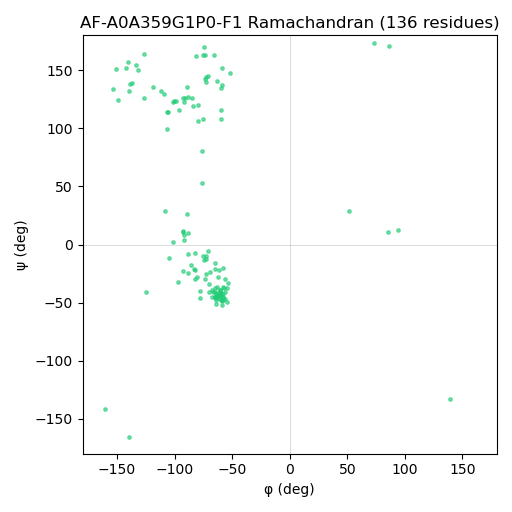45 14.859 1.00 96.38 113 ARG A C 1
ATOM 932 O O . ARG A 1 113 ? -0.558 3.946 15.668 1.00 96.38 113 ARG A O 1
ATOM 939 N N . LYS A 1 114 ? 0.200 5.256 13.989 1.00 96.38 114 LYS A N 1
ATOM 940 C CA . LYS A 1 114 ? -0.966 6.154 13.903 1.00 96.38 114 LYS A CA 1
ATOM 941 C C . LYS A 1 114 ? -2.262 5.372 13.674 1.00 96.38 114 LYS A C 1
ATOM 943 O O . LYS A 1 114 ? -3.262 5.650 14.323 1.00 96.38 114 LYS A O 1
ATOM 948 N N . ASN A 1 115 ? -2.216 4.353 12.817 1.00 95.44 115 ASN A N 1
ATOM 949 C CA . ASN A 1 115 ? -3.383 3.547 12.450 1.00 95.44 115 ASN A CA 1
ATOM 950 C C . ASN A 1 115 ? -3.591 2.301 13.318 1.00 95.44 115 ASN A C 1
ATOM 952 O O . ASN A 1 115 ? -4.417 1.459 12.986 1.00 95.44 115 ASN A O 1
ATOM 956 N N . LYS A 1 116 ? -2.832 2.139 14.413 1.00 94.06 116 LYS A N 1
ATOM 957 C CA . LYS A 1 116 ? -2.881 0.942 15.275 1.00 94.06 116 LYS A CA 1
ATOM 958 C C . LYS A 1 116 ? -2.724 -0.367 14.484 1.00 94.06 116 LYS A C 1
ATOM 960 O O . LYS A 1 116 ? -3.213 -1.416 14.907 1.00 94.06 116 LYS A O 1
ATOM 965 N N . ALA A 1 117 ? -2.007 -0.321 13.360 1.00 92.06 117 ALA A N 1
ATOM 966 C CA . ALA A 1 117 ? -1.753 -1.468 12.492 1.00 92.06 117 ALA A CA 1
ATOM 967 C C . ALA A 1 117 ? -0.696 -2.415 13.085 1.00 92.06 117 ALA A C 1
ATOM 969 O O . ALA A 1 117 ? -0.512 -3.518 12.590 1.00 92.06 117 ALA A O 1
ATOM 970 N N . GLY A 1 118 ? -0.011 -2.007 14.156 1.00 92.75 118 GLY A N 1
ATOM 971 C CA . GLY A 1 118 ? 0.995 -2.804 14.846 1.00 92.75 118 GLY A CA 1
ATOM 972 C C . GLY A 1 118 ? 2.190 -1.952 15.254 1.00 92.75 118 GLY A C 1
ATOM 973 O O . GLY A 1 118 ? 2.026 -0.868 15.814 1.00 92.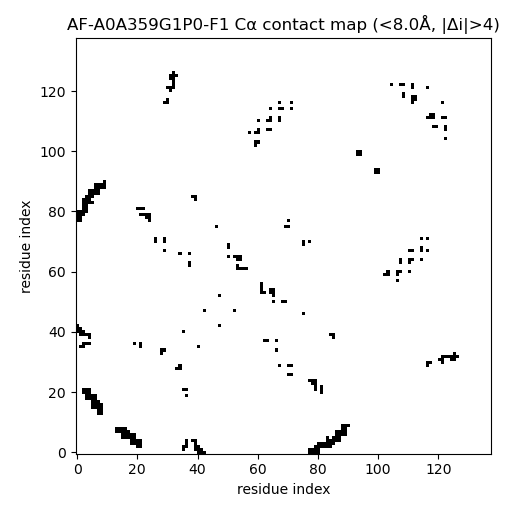75 118 GLY A O 1
ATOM 974 N N . GLY A 1 119 ? 3.398 -2.438 14.980 1.00 91.69 119 GLY A N 1
ATOM 975 C CA . GLY A 1 119 ? 4.632 -1.781 15.409 1.00 91.69 119 GLY A CA 1
ATOM 976 C C . GLY A 1 119 ? 5.849 -2.220 14.607 1.00 91.69 119 GLY A C 1
ATOM 977 O O . GLY A 1 119 ? 5.769 -2.413 13.396 1.00 91.69 119 GLY A O 1
ATOM 978 N N . LEU A 1 120 ? 6.989 -2.367 15.284 1.00 88.56 120 LEU A N 1
ATOM 979 C CA . LEU A 1 120 ? 8.257 -2.677 14.622 1.00 88.56 120 LEU A CA 1
ATOM 980 C C . LEU A 1 120 ? 8.197 -4.015 13.873 1.00 88.56 120 LEU A C 1
ATOM 982 O O . LEU A 1 120 ? 8.672 -4.098 12.747 1.00 88.56 120 LEU A O 1
ATOM 986 N N . PHE A 1 121 ? 7.528 -5.018 14.450 1.00 89.12 121 PHE A N 1
ATOM 987 C CA . PHE A 1 121 ? 7.284 -6.300 13.787 1.00 89.12 121 PHE A CA 1
ATOM 988 C C . PHE A 1 121 ? 6.591 -6.121 12.429 1.00 89.12 121 PHE A C 1
ATOM 990 O O . PHE A 1 121 ? 7.090 -6.601 11.422 1.00 89.12 121 PHE A O 1
ATOM 997 N N . THR A 1 122 ? 5.507 -5.342 12.369 1.00 90.44 122 THR A N 1
ATOM 998 C CA . THR A 1 122 ? 4.769 -5.050 11.129 1.00 90.44 122 THR A CA 1
ATOM 999 C C . THR A 1 122 ? 5.657 -4.398 10.069 1.00 90.44 122 THR A C 1
ATOM 1001 O O . THR A 1 122 ? 5.605 -4.776 8.898 1.00 90.44 122 THR A O 1
ATOM 1004 N N . LEU A 1 123 ? 6.500 -3.442 10.473 1.00 89.62 123 LEU A N 1
ATOM 1005 C CA . LEU A 1 123 ? 7.438 -2.772 9.570 1.00 89.62 123 LEU A CA 1
ATOM 1006 C C . LEU A 1 123 ? 8.483 -3.749 9.017 1.00 89.62 123 LEU A C 1
ATOM 1008 O O . LEU A 1 123 ? 8.760 -3.751 7.817 1.00 89.62 123 LEU A O 1
ATOM 1012 N N . LEU A 1 124 ? 9.050 -4.586 9.885 1.00 87.25 124 LEU A N 1
ATOM 1013 C CA . LEU A 1 124 ? 10.029 -5.592 9.495 1.00 87.25 124 LEU A CA 1
ATOM 1014 C C . LEU A 1 124 ? 9.389 -6.619 8.557 1.00 87.25 124 LEU A C 1
ATOM 1016 O O . LEU A 1 124 ? 9.894 -6.816 7.456 1.00 87.25 124 LEU A O 1
ATOM 1020 N N . SER A 1 125 ? 8.244 -7.202 8.917 1.00 86.50 125 SER A N 1
ATOM 1021 C CA . SER A 1 125 ? 7.518 -8.166 8.079 1.00 86.50 125 SER A CA 1
ATOM 1022 C C . SER A 1 125 ? 7.154 -7.597 6.704 1.00 86.50 125 SER A C 1
ATOM 1024 O O . SER A 1 125 ? 7.279 -8.292 5.694 1.00 86.50 125 SER A O 1
ATOM 1026 N N . LYS A 1 126 ? 6.788 -6.311 6.620 1.00 83.75 126 LYS A N 1
ATOM 1027 C CA . LYS A 1 126 ? 6.560 -5.612 5.343 1.00 83.75 126 LYS A CA 1
ATOM 1028 C C . LYS A 1 126 ? 7.812 -5.589 4.458 1.00 83.75 126 LYS A C 1
ATOM 1030 O O . LYS A 1 126 ? 7.712 -5.745 3.244 1.00 83.75 126 LYS A O 1
ATOM 1035 N N . ASN A 1 127 ? 8.985 -5.363 5.040 1.00 80.81 127 ASN A N 1
ATOM 1036 C CA . ASN A 1 127 ? 10.236 -5.317 4.285 1.00 80.81 127 ASN A CA 1
ATOM 1037 C C . ASN A 1 127 ? 10.742 -6.731 3.943 1.00 80.81 127 ASN A C 1
ATOM 1039 O O . ASN A 1 127 ? 11.158 -6.965 2.812 1.00 80.81 127 ASN A O 1
ATOM 1043 N N . PHE A 1 128 ? 10.626 -7.690 4.868 1.00 76.31 128 PHE A N 1
ATOM 1044 C CA . PHE A 1 128 ? 11.042 -9.083 4.666 1.00 76.31 128 PHE A CA 1
ATOM 1045 C C . PHE A 1 128 ? 10.149 -9.854 3.688 1.00 76.31 128 PHE A C 1
ATOM 1047 O O . PHE A 1 128 ? 10.657 -10.655 2.908 1.00 76.31 128 PHE A O 1
ATOM 1054 N N . SER A 1 129 ? 8.842 -9.579 3.642 1.00 69.44 129 SER A N 1
ATOM 1055 C CA . SER A 1 129 ? 7.937 -10.189 2.649 1.00 69.44 129 SER A CA 1
ATOM 1056 C C . SER A 1 129 ? 8.307 -9.837 1.203 1.00 69.44 129 SER A C 1
ATOM 1058 O O . SER A 1 129 ? 7.995 -10.592 0.285 1.00 69.44 129 SER A O 1
ATOM 1060 N N . LYS A 1 130 ? 9.042 -8.737 0.990 1.00 64.81 130 LYS A N 1
ATOM 1061 C CA . LYS A 1 130 ? 9.617 -8.378 -0.314 1.00 64.81 130 LYS A CA 1
ATOM 1062 C C . LYS A 1 130 ? 10.934 -9.103 -0.612 1.00 64.81 130 LYS A C 1
ATOM 1064 O O . LYS A 1 130 ? 11.287 -9.218 -1.780 1.00 64.81 130 LYS A O 1
ATOM 1069 N N . LEU A 1 131 ? 11.640 -9.595 0.411 1.00 59.31 131 LEU A N 1
ATOM 1070 C CA . LEU A 1 131 ? 12.900 -10.337 0.272 1.00 59.31 131 LEU A CA 1
ATOM 1071 C C . LEU A 1 131 ? 12.684 -11.817 -0.061 1.00 59.31 131 LEU A C 1
ATOM 1073 O O . LEU A 1 131 ? 13.489 -12.392 -0.786 1.00 59.31 131 LEU A O 1
ATOM 1077 N N . GLY A 1 132 ? 11.569 -12.417 0.374 1.00 53.62 132 GLY A N 1
ATOM 1078 C CA . GLY A 1 132 ? 11.202 -13.792 -0.004 1.00 53.62 132 GLY A CA 1
ATOM 1079 C C . GLY A 1 132 ? 11.079 -14.004 -1.522 1.00 53.62 132 GLY A C 1
ATOM 1080 O O . GLY A 1 132 ? 11.234 -15.117 -2.010 1.00 53.62 132 GLY A O 1
ATOM 1081 N N . GLN A 1 133 ? 10.899 -12.923 -2.285 1.00 50.12 133 GLN A N 1
ATOM 1082 C CA . GLN A 1 133 ? 10.836 -12.948 -3.747 1.00 50.12 133 GLN A CA 1
ATOM 1083 C C . GLN A 1 133 ? 12.202 -13.145 -4.426 1.00 50.12 133 GLN A C 1
ATOM 1085 O O . GLN A 1 133 ? 12.230 -13.472 -5.606 1.00 50.12 133 GLN A O 1
ATOM 1090 N N . PHE A 1 134 ? 13.318 -12.997 -3.701 1.00 47.19 134 PHE A N 1
ATOM 1091 C CA . PHE A 1 134 ? 14.652 -13.364 -4.198 1.00 47.19 134 PHE A CA 1
ATOM 1092 C C . PHE A 1 134 ? 14.986 -14.846 -3.964 1.00 47.19 134 PHE A C 1
ATOM 1094 O O . PHE A 1 134 ? 15.883 -15.370 -4.615 1.00 47.19 134 PHE A O 1
ATOM 1101 N N . PHE A 1 135 ? 14.259 -15.530 -3.070 1.00 45.38 135 PHE A N 1
ATOM 1102 C CA . PHE A 1 135 ? 14.512 -16.931 -2.706 1.00 45.38 135 PHE A CA 1
ATOM 1103 C C . PHE A 1 135 ? 13.507 -17.932 -3.301 1.00 45.38 135 PHE A C 1
ATOM 1105 O O . PHE A 1 135 ? 13.779 -19.127 -3.284 1.00 45.38 135 PHE A O 1
ATOM 1112 N N . SER A 1 136 ? 12.387 -17.482 -3.884 1.00 40.09 136 SER A N 1
ATOM 1113 C CA . SER A 1 136 ? 11.482 -18.342 -4.677 1.00 40.09 136 SER A CA 1
ATOM 1114 C C . SER A 1 136 ? 11.850 -18.412 -6.165 1.00 40.09 136 SER A C 1
ATOM 1116 O O . SER A 1 136 ? 10.994 -18.665 -7.005 1.00 40.09 136 SER A O 1
ATOM 1118 N N . GLY A 1 137 ? 13.124 -18.206 -6.502 1.00 37.16 137 GLY A N 1
ATOM 1119 C CA . GLY A 1 137 ? 13.657 -18.543 -7.818 1.00 37.16 137 GLY A CA 1
ATOM 1120 C C . GLY A 1 137 ? 13.872 -20.050 -7.953 1.00 37.16 137 GLY A C 1
ATOM 1121 O O . GLY A 1 137 ? 14.997 -20.513 -7.784 1.00 37.16 137 GLY A O 1
ATOM 1122 N N . LYS A 1 138 ? 12.796 -20.787 -8.235 1.00 31.39 138 LYS A N 1
ATOM 1123 C CA . LYS A 1 138 ? 12.773 -22.021 -9.033 1.00 31.39 138 LYS A CA 1
ATOM 1124 C C . LYS A 1 138 ? 11.402 -22.159 -9.678 1.00 31.39 138 LYS A C 1
ATOM 1126 O O . LYS A 1 138 ? 10.403 -22.027 -8.940 1.00 31.39 138 LYS A O 1
#

Nearest PDB structures (foldseek):
  2z86-assembly1_A  TM=7.899E-01  e=6.809E-02  Escherichia coli
  2z86-assembly2_D  TM=7.590E-01  e=9.759E-02  Escherichia coli
  2z87-assembly2_A  TM=7.325E-01  e=1.577E-01  Escherichia coli
  2z87-assembly3_B  TM=7.804E-01  e=3.052E-01  Escherichia coli

Secondary structure (DSSP, 8-state):
-EEEEEEE-SSSS--EEEEE------HHHHTTT----GGGB---HHHHHHH----TT-SS-HHHHHHHHHHT-TT----EEEEEEEEEES--GGGS-HHHHHHHHHHHHHHHHHTTS--HHHHHHHHHHHHGGGT---

Radius of gyration: 15.35 Å; Cα contacts (8 Å, |Δi|>4): 188; chains: 1; bounding box: 38×38×41 Å

Sequence (138 aa):
VYGDLQYVSSFEPLQIFRNWKSGNFDASKVRRGWMPPHPSVYFSREVLQKVGYFDTSYKISADYEWLLRLMLREDITLAYLPEVLVYMAIGGASNRSLKGIIQKSREDYRAIRKNKAGGLFTLLSKNFSKLGQFFSGK

Solvent-accessible surface area (backbone atoms only — not comparable to full-atom values): 8085 Å² total; per-residue (Å²): 68,33,26,14,36,34,31,24,47,81,51,87,76,78,43,81,78,42,81,44,80,56,66,79,78,54,66,76,43,41,40,51,34,52,74,65,56,72,89,27,55,50,79,56,72,66,55,43,66,74,69,47,79,71,54,79,90,40,92,75,37,25,67,58,36,44,48,50,53,50,59,74,37,88,93,52,86,77,46,63,42,102,44,76,71,35,78,40,56,59,86,64,76,74,77,75,42,73,68,49,50,52,51,38,51,53,44,46,48,50,36,30,48,76,60,69,40,49,50,71,66,18,53,49,38,38,56,49,66,62,51,54,68,73,72,63,79,122

pLDDT: mean 87.86, std 14.21, range [31.39, 97.94]

Foldseek 3Di:
DFEKAFEWAPDPPTDTDDTGGQDDDDLLVLLLQHDGDLVRDDDDPVLCVVLDDFDPVQPDCSSVLSRLSSRNDPPHDDDYDHDHPYHHYPDDPQVVDPVSVVSNLVSNQVSCVVSVSHHPSNSVSNVVVVVVVVVPPD

Mean predicted aligned error: 5.49 Å